Protein AF-A0AAW4VJW9-F1 (afdb_monomer_lite)

pLDDT: mean 80.72, std 11.01, range [52.75, 93.06]

Foldseek 3Di:
DVCVVPPPPDDDDDDPVPDPQPCPVCVPDPPSPDDGDCPDDDDDDDPVRVVVVVVVVVVVVVVVVVVVVVVVD

Organism: NCBI:txid1982626

Secondary structure (DSSP, 8-state):
-THHHHTTTT-----TTT-----HHHHH-TT--------S--PPPPHHHHHHHHHHHHHHHHHHHHHHHHTT-

InterPro domains:
  IPR017896 4Fe-4S ferredoxin-type, iron-sulphur binding domain [PF00037] (13-35)
  IPR017896 4Fe-4S ferredoxin-type, iron-sulphur binding domain [PS51379] (10-39)

Sequence (73 aa):
METSRCLGCGAARVDENICIGCGLCTTRCHFDAISLSRDHDAFGATYEQLVPAVLKEVGRKTGRSLISKLKKD

Radius of gyration: 20.89 Å; chains: 1; bounding box: 44×31×54 Å

Structure (mmCIF, N/CA/C/O backbone):
data_AF-A0AAW4VJW9-F1
#
_entry.id   AF-A0AAW4VJW9-F1
#
loop_
_atom_site.group_PDB
_atom_site.id
_atom_site.type_symbol
_atom_site.label_atom_id
_atom_site.label_alt_id
_atom_site.label_comp_id
_atom_site.label_asym_id
_atom_site.label_entity_id
_atom_site.label_seq_id
_atom_site.pdbx_PDB_ins_code
_atom_site.Cartn_x
_atom_site.Cartn_y
_atom_site.Cartn_z
_atom_site.occupancy
_atom_site.B_iso_or_equiv
_atom_site.auth_seq_id
_atom_site.auth_comp_id
_atom_site.auth_asym_id
_atom_site.auth_atom_id
_atom_site.pdbx_PDB_model_num
ATOM 1 N N . MET A 1 1 ? -6.475 -9.224 -30.057 1.00 52.75 1 MET A N 1
ATOM 2 C CA . MET A 1 1 ? -5.769 -8.609 -28.914 1.00 52.75 1 MET A CA 1
ATOM 3 C C . MET A 1 1 ? -5.701 -9.663 -27.817 1.00 52.75 1 MET A C 1
ATOM 5 O O . MET A 1 1 ? -6.745 -10.158 -27.418 1.00 52.75 1 MET A O 1
ATOM 9 N N . GLU A 1 2 ? -4.501 -10.083 -27.415 1.00 60.53 2 GLU A N 1
ATOM 10 C CA . GLU A 1 2 ? -4.269 -11.245 -26.524 1.00 60.53 2 GLU A CA 1
ATOM 11 C C . GLU A 1 2 ? -4.881 -11.070 -25.114 1.00 60.53 2 GLU A C 1
ATOM 13 O O . GLU A 1 2 ? -5.180 -12.031 -24.408 1.00 60.53 2 GLU A O 1
ATOM 18 N N . THR A 1 3 ? -5.175 -9.827 -24.732 1.00 56.12 3 THR A N 1
ATOM 19 C CA . THR A 1 3 ? -5.794 -9.458 -23.453 1.00 56.12 3 THR A CA 1
ATOM 20 C C . THR A 1 3 ? -7.205 -10.030 -23.280 1.00 56.12 3 THR A C 1
ATOM 22 O O . THR A 1 3 ? -7.546 -10.480 -22.190 1.00 56.12 3 THR A O 1
ATOM 25 N N . SER A 1 4 ? -8.015 -10.111 -24.340 1.00 58.50 4 SER A N 1
ATOM 26 C CA . SER A 1 4 ? -9.388 -10.644 -24.276 1.00 58.50 4 SER A CA 1
ATOM 27 C C . SER A 1 4 ? -9.436 -12.165 -24.079 1.00 58.50 4 SER A C 1
ATOM 29 O O . SER A 1 4 ? -10.402 -12.684 -23.527 1.00 58.50 4 SER A O 1
ATOM 31 N N . ARG A 1 5 ? -8.395 -12.881 -24.528 1.00 59.00 5 ARG A N 1
ATOM 32 C CA . ARG A 1 5 ? -8.313 -14.349 -24.477 1.00 59.00 5 ARG A CA 1
ATOM 33 C C . ARG A 1 5 ? -7.830 -14.855 -23.115 1.00 59.00 5 ARG A C 1
ATOM 35 O O . ARG A 1 5 ? -8.281 -15.904 -22.669 1.00 59.00 5 ARG A O 1
ATOM 42 N N . CYS A 1 6 ? -6.956 -14.096 -22.447 1.00 61.34 6 CYS A N 1
ATOM 43 C CA . CYS A 1 6 ? -6.361 -14.467 -21.157 1.00 61.34 6 CYS A CA 1
ATOM 44 C C . CYS A 1 6 ? -7.120 -13.917 -19.933 1.00 61.34 6 CYS A C 1
ATOM 46 O O . CYS A 1 6 ? -7.076 -14.523 -18.867 1.00 61.34 6 CYS A O 1
ATOM 48 N N . LEU A 1 7 ? -7.840 -12.794 -20.056 1.00 61.41 7 LEU A N 1
ATOM 49 C CA . LEU A 1 7 ? -8.508 -12.139 -18.915 1.00 61.41 7 LEU A CA 1
ATOM 50 C C . LEU A 1 7 ? -9.956 -12.602 -18.674 1.00 61.41 7 LEU A C 1
ATOM 52 O O . LEU A 1 7 ? -10.621 -12.067 -17.790 1.00 61.41 7 LEU A O 1
ATOM 56 N N . GLY A 1 8 ? -10.437 -13.617 -19.400 1.00 58.66 8 GLY A N 1
ATOM 57 C CA . GLY A 1 8 ? -11.806 -14.139 -19.280 1.00 58.66 8 GLY A CA 1
ATOM 58 C C . GLY A 1 8 ? -12.171 -14.731 -17.907 1.00 58.66 8 GLY A C 1
ATOM 59 O O . GLY A 1 8 ? -13.353 -14.914 -17.634 1.00 58.66 8 GLY A O 1
ATOM 60 N N . CYS A 1 9 ? -11.192 -14.999 -17.029 1.00 59.75 9 CYS A N 1
ATOM 61 C CA . CYS A 1 9 ? -11.417 -15.546 -15.681 1.00 59.75 9 CYS A CA 1
ATOM 62 C C . CYS A 1 9 ? -10.500 -14.986 -14.568 1.00 59.75 9 CYS A C 1
ATOM 64 O O . CYS A 1 9 ? -10.591 -15.453 -13.436 1.00 59.75 9 CYS A O 1
ATOM 66 N N . GLY A 1 10 ? -9.596 -14.036 -14.858 1.00 68.44 10 GLY A N 1
ATOM 67 C CA . GLY A 1 10 ? -8.455 -13.729 -13.971 1.00 68.44 10 GLY A CA 1
ATOM 68 C C . GLY A 1 10 ? -7.967 -12.278 -13.963 1.00 68.44 10 GLY A C 1
ATOM 69 O O . GLY A 1 10 ? -6.800 -12.033 -13.667 1.00 68.44 10 GLY A O 1
ATOM 70 N N . ALA A 1 11 ? -8.819 -11.309 -14.306 1.00 75.94 11 ALA A N 1
ATOM 71 C CA . ALA A 1 11 ? -8.455 -9.898 -14.197 1.00 75.94 11 ALA A CA 1
ATOM 72 C C . ALA A 1 11 ? -8.352 -9.479 -12.720 1.00 75.94 11 ALA A C 1
ATOM 74 O O . ALA A 1 11 ? -9.354 -9.465 -12.002 1.00 75.94 11 ALA A O 1
ATOM 75 N N . ALA A 1 12 ? -7.148 -9.119 -12.271 1.00 80.31 12 ALA A N 1
ATOM 76 C CA . ALA A 1 12 ? -6.950 -8.536 -10.950 1.00 80.31 12 ALA A CA 1
ATOM 77 C C . ALA A 1 12 ? -7.595 -7.142 -10.901 1.00 80.31 12 ALA A C 1
ATOM 79 O O . ALA A 1 12 ? -7.343 -6.303 -11.766 1.00 80.31 12 ALA A O 1
ATOM 80 N N . ARG A 1 13 ? -8.433 -6.899 -9.890 1.00 85.94 13 ARG A N 1
ATOM 81 C CA . ARG A 1 13 ? -9.025 -5.587 -9.613 1.00 85.94 13 ARG A CA 1
ATOM 82 C C . ARG A 1 13 ? -8.705 -5.161 -8.192 1.00 85.94 13 ARG A C 1
ATOM 84 O O . ARG A 1 13 ? -8.665 -5.992 -7.288 1.00 85.94 13 ARG A O 1
ATOM 91 N N . VAL A 1 14 ? -8.501 -3.864 -8.021 1.00 89.25 14 VAL A N 1
ATOM 92 C CA . VAL A 1 14 ? -8.359 -3.227 -6.714 1.00 89.25 14 VAL A CA 1
ATOM 93 C C . VAL A 1 14 ? -9.713 -2.630 -6.350 1.00 89.25 14 VAL A C 1
ATOM 95 O O . VAL A 1 14 ? -10.318 -1.946 -7.169 1.00 89.25 14 VAL A O 1
ATOM 98 N N . ASP A 1 15 ? -10.195 -2.912 -5.143 1.00 92.56 15 ASP A N 1
ATOM 99 C CA . ASP A 1 15 ? -11.276 -2.143 -4.528 1.00 92.56 15 ASP A CA 1
ATOM 100 C C . ASP A 1 15 ? -10.632 -1.094 -3.616 1.00 92.56 15 ASP A C 1
ATOM 102 O O . ASP A 1 15 ? -9.913 -1.412 -2.665 1.00 92.56 15 ASP A O 1
ATOM 106 N N . GLU A 1 16 ? -10.837 0.172 -3.960 1.00 88.62 16 GLU A N 1
ATOM 107 C CA . GLU A 1 16 ? -10.210 1.314 -3.296 1.00 88.62 16 GLU A CA 1
ATOM 108 C C . GLU A 1 16 ? -10.714 1.497 -1.859 1.00 88.62 16 GLU A C 1
ATOM 110 O O . GLU A 1 16 ? -9.982 2.017 -1.024 1.00 88.62 16 GLU A O 1
ATOM 115 N N . ASN A 1 17 ? -11.909 0.994 -1.525 1.00 89.25 17 ASN A N 1
ATOM 116 C CA . ASN A 1 17 ? -12.453 1.096 -0.167 1.00 89.25 17 ASN A CA 1
ATOM 117 C C . ASN A 1 17 ? -11.758 0.151 0.823 1.00 89.25 17 ASN A C 1
ATOM 119 O O . ASN A 1 17 ? -11.826 0.364 2.033 1.00 89.25 17 ASN A O 1
ATOM 123 N N . ILE A 1 18 ? -11.121 -0.910 0.319 1.00 87.44 18 ILE A N 1
ATOM 124 C CA . ILE A 1 18 ? -10.408 -1.909 1.131 1.00 87.44 18 ILE A CA 1
ATOM 125 C C . ILE A 1 18 ? -8.887 -1.803 0.992 1.00 87.44 18 ILE A C 1
ATOM 127 O O . ILE A 1 18 ? -8.152 -2.334 1.826 1.00 87.44 18 ILE A O 1
ATOM 131 N N . CYS A 1 19 ? -8.398 -1.170 -0.075 1.00 89.94 19 CYS A N 1
ATOM 132 C CA . CYS A 1 19 ? -6.975 -1.028 -0.333 1.00 89.94 19 CYS A CA 1
ATOM 133 C C . CYS A 1 19 ? -6.335 -0.110 0.714 1.00 89.94 19 CYS A C 1
ATOM 135 O O . CYS A 1 19 ? -6.633 1.075 0.783 1.00 89.94 19 CYS A O 1
ATOM 137 N N . ILE A 1 20 ? -5.400 -0.647 1.499 1.00 87.88 20 ILE A N 1
ATOM 138 C CA . ILE A 1 20 ? -4.654 0.124 2.510 1.00 87.88 20 ILE A CA 1
ATOM 139 C C . ILE A 1 20 ? -3.319 0.680 1.991 1.00 87.88 20 ILE A C 1
ATOM 141 O O . ILE A 1 20 ? -2.527 1.202 2.768 1.00 87.88 20 ILE A O 1
ATOM 145 N N . GLY A 1 21 ? -3.008 0.491 0.704 1.00 90.00 21 GLY A N 1
ATOM 146 C CA . GLY A 1 21 ? -1.746 0.957 0.120 1.00 90.00 21 GLY A CA 1
ATOM 147 C C . GLY A 1 21 ? -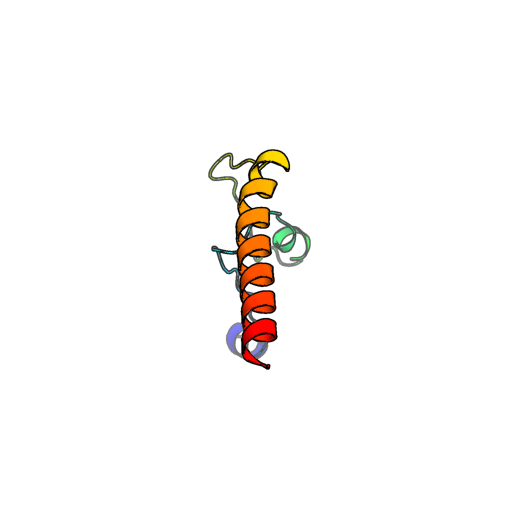0.496 0.198 0.591 1.00 90.00 21 GLY A C 1
ATOM 148 O O . GLY A 1 21 ? 0.583 0.775 0.658 1.00 90.00 21 GLY A O 1
ATOM 149 N N . CYS A 1 22 ? -0.598 -1.099 0.910 1.00 90.88 22 CYS A N 1
ATOM 150 C CA . CYS A 1 22 ? 0.542 -1.885 1.412 1.00 90.88 22 CYS A CA 1
ATOM 151 C C . CYS A 1 22 ? 1.633 -2.194 0.366 1.00 90.88 22 CYS A C 1
ATOM 153 O O . CYS A 1 22 ? 2.717 -2.637 0.733 1.00 90.88 22 CYS A O 1
ATOM 155 N N . GLY A 1 23 ? 1.351 -2.033 -0.932 1.00 91.69 23 GLY A N 1
ATOM 156 C CA . GLY A 1 23 ? 2.321 -2.277 -2.011 1.00 91.69 23 GLY A CA 1
ATOM 157 C C . GLY A 1 23 ? 2.640 -3.751 -2.299 1.00 91.69 23 GLY A C 1
ATOM 158 O O . GLY A 1 23 ? 3.491 -4.052 -3.131 1.00 91.69 23 GLY A O 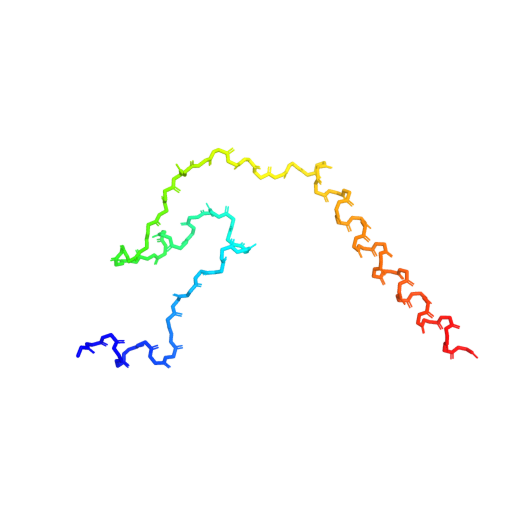1
ATOM 159 N N . LEU A 1 24 ? 1.953 -4.715 -1.676 1.00 93.00 24 LEU A N 1
ATOM 160 C CA . LEU A 1 24 ? 2.218 -6.134 -1.950 1.00 93.00 24 LEU A CA 1
ATOM 161 C C . LEU A 1 24 ? 1.899 -6.518 -3.408 1.00 93.00 24 LEU A C 1
ATOM 163 O O . LEU A 1 24 ? 2.544 -7.392 -3.979 1.00 93.00 24 LEU A O 1
ATOM 167 N N . CYS A 1 25 ? 0.928 -5.851 -4.032 1.00 92.69 25 CYS A N 1
ATOM 168 C CA . CYS A 1 25 ? 0.575 -6.080 -5.431 1.00 92.69 25 CYS A CA 1
ATOM 169 C C . CYS A 1 25 ? 1.701 -5.699 -6.406 1.00 92.69 25 CYS A C 1
ATOM 171 O O . CYS A 1 25 ? 1.926 -6.437 -7.362 1.00 92.69 25 CYS A O 1
ATOM 173 N N . THR A 1 26 ? 2.436 -4.609 -6.150 1.00 92.94 26 THR A N 1
ATOM 174 C CA . THR A 1 26 ? 3.533 -4.157 -7.024 1.00 92.94 26 THR A CA 1
ATOM 175 C C . THR A 1 26 ? 4.722 -5.110 -6.940 1.00 92.94 26 THR A C 1
ATOM 177 O O . THR A 1 26 ? 5.264 -5.509 -7.961 1.00 92.94 26 THR A O 1
ATOM 180 N N . THR A 1 27 ? 5.055 -5.596 -5.740 1.00 93.06 27 THR A N 1
ATOM 181 C CA . THR A 1 27 ? 6.158 -6.561 -5.548 1.00 93.06 27 THR A CA 1
ATOM 182 C C . THR A 1 27 ? 5.870 -7.944 -6.136 1.00 93.06 27 THR A C 1
ATOM 184 O O . THR A 1 27 ? 6.787 -8.650 -6.550 1.00 93.06 27 THR A O 1
ATOM 187 N N . ARG A 1 28 ? 4.597 -8.350 -6.186 1.00 90.12 28 ARG A N 1
ATOM 188 C CA . ARG A 1 28 ? 4.166 -9.619 -6.791 1.00 90.12 28 ARG A CA 1
ATOM 189 C C . ARG A 1 28 ? 4.076 -9.552 -8.315 1.00 90.12 28 ARG A C 1
ATOM 191 O O . ARG A 1 28 ? 4.034 -10.600 -8.957 1.00 90.12 28 ARG A O 1
ATOM 198 N N . CYS A 1 29 ? 4.000 -8.359 -8.900 1.00 88.44 29 CYS A N 1
ATOM 199 C CA . CYS A 1 29 ? 3.827 -8.204 -10.335 1.00 88.44 29 CYS A CA 1
ATOM 200 C C . CYS A 1 29 ? 5.175 -8.286 -11.065 1.00 88.44 29 CYS A C 1
ATOM 202 O O . CYS A 1 29 ?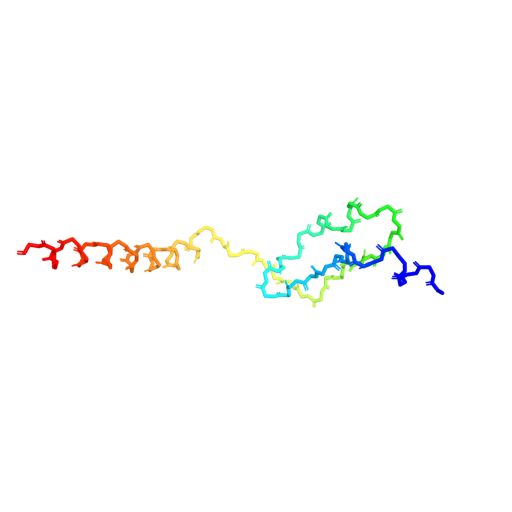 5.969 -7.357 -11.031 1.00 88.44 29 CYS A O 1
ATOM 204 N N . HIS A 1 30 ? 5.416 -9.378 -11.791 1.00 88.44 30 HIS A N 1
ATOM 205 C CA . HIS A 1 30 ? 6.641 -9.553 -12.587 1.00 88.44 30 HIS A CA 1
ATOM 206 C C . HIS A 1 30 ? 6.671 -8.744 -13.893 1.00 88.44 30 HIS A C 1
ATOM 208 O O . HIS A 1 30 ? 7.702 -8.691 -14.557 1.00 88.44 30 HIS A O 1
ATOM 214 N N . PHE A 1 31 ? 5.538 -8.155 -14.275 1.00 89.00 31 PHE A N 1
ATOM 215 C CA . PHE A 1 31 ? 5.353 -7.450 -15.546 1.00 89.00 31 PHE A CA 1
ATOM 216 C C . PHE A 1 31 ? 5.234 -5.935 -15.373 1.00 89.00 31 PHE A C 1
ATOM 218 O O . PHE A 1 31 ? 4.940 -5.249 -16.346 1.00 89.00 31 PHE A O 1
ATOM 225 N N . ASP A 1 32 ? 5.388 -5.442 -14.141 1.00 86.69 32 ASP A N 1
ATOM 226 C CA . ASP A 1 32 ? 5.232 -4.026 -13.790 1.00 86.69 32 ASP A CA 1
ATOM 227 C C . ASP A 1 32 ? 3.893 -3.419 -14.264 1.00 86.69 32 ASP A C 1
ATOM 229 O O . ASP A 1 32 ? 3.782 -2.260 -14.647 1.00 86.69 32 ASP A O 1
ATOM 233 N N . ALA A 1 33 ? 2.835 -4.238 -14.266 1.00 89.31 33 ALA A N 1
ATOM 234 C CA . ALA A 1 33 ? 1.509 -3.846 -14.744 1.00 89.31 33 ALA A CA 1
ATOM 235 C C . ALA A 1 33 ? 0.740 -2.951 -13.752 1.00 89.31 33 ALA A C 1
ATOM 237 O O . ALA A 1 33 ? -0.346 -2.471 -14.071 1.00 89.31 33 ALA A O 1
ATOM 238 N N . ILE A 1 34 ? 1.261 -2.769 -12.534 1.00 90.00 34 ILE A N 1
ATOM 239 C CA . ILE A 1 34 ? 0.659 -1.964 -11.469 1.00 90.00 34 ILE A CA 1
ATOM 240 C C . ILE A 1 34 ? 1.746 -1.206 -10.706 1.00 90.00 34 ILE A C 1
ATOM 242 O O . ILE A 1 34 ? 2.745 -1.790 -10.297 1.00 90.00 34 ILE A O 1
ATOM 246 N N . SER A 1 35 ? 1.499 0.078 -10.449 1.00 90.75 35 SER A N 1
ATOM 247 C CA . SER A 1 35 ? 2.370 0.972 -9.684 1.00 90.75 35 SER A CA 1
ATOM 248 C C . SER A 1 35 ? 1.598 1.625 -8.539 1.00 90.75 35 SER A C 1
ATOM 250 O O . SER A 1 35 ? 0.401 1.876 -8.663 1.00 90.75 35 SER A O 1
ATOM 252 N N . LEU A 1 36 ? 2.282 1.930 -7.435 1.00 90.88 36 LEU A N 1
ATOM 253 C CA . LEU A 1 36 ? 1.701 2.629 -6.289 1.00 90.88 36 LEU A CA 1
ATOM 254 C C . LEU A 1 36 ? 2.478 3.926 -6.035 1.00 90.88 36 LEU A C 1
ATOM 256 O O . LEU A 1 36 ? 3.677 3.877 -5.758 1.00 90.88 36 LEU A O 1
ATOM 260 N N . SER A 1 37 ? 1.799 5.069 -6.125 1.00 88.81 37 SER A N 1
ATOM 261 C CA . SER A 1 37 ? 2.312 6.391 -5.748 1.00 88.81 37 SER A CA 1
ATOM 262 C C . SER A 1 37 ? 1.852 6.767 -4.340 1.00 88.81 37 SER A C 1
ATOM 264 O O . SER A 1 37 ? 0.780 6.364 -3.890 1.00 88.81 37 SER A O 1
ATOM 266 N N . ARG A 1 38 ? 2.672 7.539 -3.618 1.00 84.19 38 ARG A N 1
ATOM 267 C CA . ARG A 1 38 ? 2.274 8.141 -2.338 1.00 84.19 38 ARG A CA 1
ATOM 268 C C . ARG A 1 38 ? 1.726 9.534 -2.616 1.00 84.19 38 ARG A C 1
ATOM 270 O O . ARG A 1 38 ? 2.503 10.465 -2.791 1.00 84.19 38 ARG A O 1
ATOM 277 N N . ASP A 1 39 ? 0.403 9.650 -2.660 1.00 83.25 39 ASP A N 1
ATOM 278 C CA . ASP A 1 39 ? -0.278 10.931 -2.898 1.00 83.25 39 ASP A CA 1
ATOM 279 C C . ASP A 1 39 ? -0.558 11.718 -1.604 1.00 83.25 39 ASP A C 1
ATOM 281 O O . ASP A 1 39 ? -0.764 12.927 -1.640 1.00 83.25 39 ASP A O 1
ATOM 285 N N . HIS A 1 40 ? -0.559 11.050 -0.446 1.00 77.62 40 HIS A N 1
ATOM 286 C CA . HIS A 1 40 ? -0.794 11.664 0.864 1.00 77.62 40 HIS A CA 1
ATOM 287 C C . HIS A 1 40 ? -0.188 10.820 1.995 1.00 77.62 40 HIS A C 1
ATOM 289 O O . HIS A 1 40 ? -0.130 9.590 1.914 1.00 77.62 40 HIS A O 1
ATOM 295 N N . ASP A 1 41 ? 0.242 11.479 3.073 1.00 73.56 41 ASP A N 1
ATOM 296 C CA . ASP A 1 41 ? 0.752 10.820 4.276 1.00 73.56 41 ASP A CA 1
ATOM 297 C C . ASP A 1 41 ? -0.408 10.356 5.169 1.00 73.56 41 ASP A 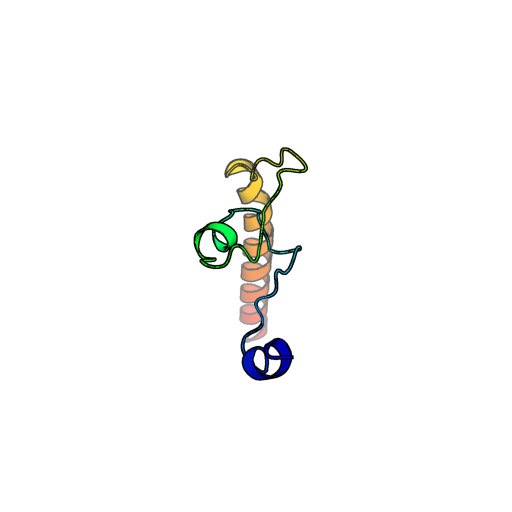C 1
ATOM 299 O O . ASP A 1 41 ? -0.803 11.023 6.125 1.00 73.56 41 ASP A O 1
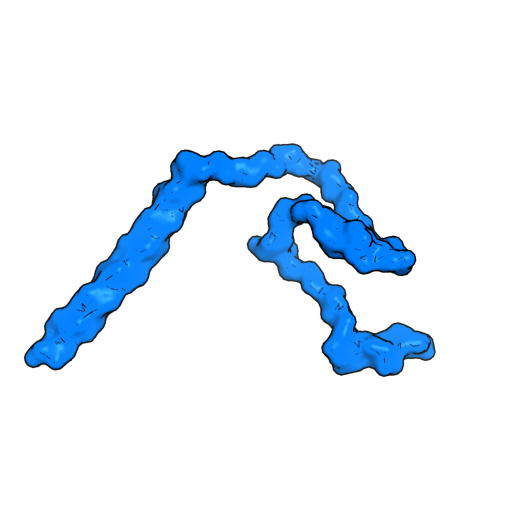ATOM 303 N N . ALA A 1 42 ? -0.973 9.192 4.851 1.00 69.56 42 ALA A N 1
ATOM 304 C CA . ALA A 1 42 ? -1.900 8.495 5.736 1.00 69.56 42 ALA A CA 1
ATOM 305 C C . ALA A 1 42 ? -1.125 7.522 6.641 1.00 69.56 42 ALA A C 1
ATOM 307 O O . ALA A 1 42 ? -0.618 6.496 6.186 1.00 69.56 42 ALA A O 1
ATOM 308 N N . PHE A 1 43 ? -1.035 7.828 7.937 1.00 67.25 43 PHE A N 1
ATOM 309 C CA . PHE A 1 43 ? -0.612 6.844 8.934 1.00 67.25 43 PHE A CA 1
ATOM 310 C C . PHE A 1 43 ? -1.788 5.918 9.254 1.00 67.25 43 PHE A C 1
ATOM 312 O O . PHE A 1 43 ? -2.898 6.382 9.518 1.00 67.25 43 PHE A O 1
ATOM 319 N N . GLY A 1 44 ? -1.548 4.603 9.234 1.00 66.69 44 GLY A N 1
ATOM 320 C CA . GLY A 1 44 ? -2.520 3.635 9.737 1.00 66.69 44 GLY A CA 1
ATOM 321 C C . GLY A 1 44 ? -2.911 3.990 11.172 1.00 66.69 44 GLY A C 1
ATOM 322 O O . GLY A 1 44 ? -2.053 4.384 11.962 1.00 66.69 44 GLY A O 1
ATOM 323 N N . ALA A 1 45 ? -4.202 3.883 11.493 1.00 70.50 45 ALA A N 1
ATOM 324 C CA . ALA A 1 45 ? -4.704 4.168 12.832 1.00 70.50 45 ALA A CA 1
ATOM 325 C C . ALA A 1 45 ? -3.899 3.378 13.876 1.00 70.50 45 ALA A C 1
ATOM 327 O O . ALA A 1 45 ? -3.677 2.173 13.710 1.00 70.50 45 ALA A O 1
ATOM 328 N N . THR A 1 46 ? -3.456 4.042 14.946 1.00 77.44 46 THR A N 1
ATOM 329 C CA . THR A 1 46 ? -2.772 3.341 16.036 1.00 77.44 46 THR A CA 1
ATOM 330 C C . THR A 1 46 ? -3.737 2.360 16.693 1.00 77.44 46 THR A C 1
ATOM 332 O O . THR A 1 46 ? -4.963 2.494 16.592 1.00 77.44 46 THR A O 1
ATOM 335 N N . TYR A 1 47 ? -3.200 1.348 17.378 1.00 76.00 47 TYR A N 1
ATOM 336 C CA . TYR A 1 47 ? -4.034 0.364 18.066 1.00 76.00 47 TYR A CA 1
ATOM 337 C C . TYR A 1 47 ? -5.046 1.046 19.003 1.00 76.00 47 TYR A C 1
ATOM 339 O O . TYR A 1 47 ? -6.210 0.648 19.031 1.00 76.00 47 TYR A O 1
ATOM 347 N N . GLU A 1 48 ? -4.659 2.134 19.680 1.00 79.81 48 GLU A N 1
ATOM 348 C CA . GLU A 1 48 ? -5.573 2.891 20.543 1.00 79.81 48 GLU A CA 1
ATOM 349 C C . GLU A 1 48 ? -6.766 3.493 19.787 1.00 79.81 48 GLU A C 1
ATOM 351 O O . GLU A 1 48 ? -7.866 3.559 20.333 1.00 79.81 48 GLU A O 1
ATOM 356 N N . GLN A 1 49 ? -6.583 3.893 18.527 1.00 77.31 49 GLN A N 1
ATOM 357 C CA . GLN A 1 49 ? -7.648 4.444 17.686 1.00 77.31 49 GLN A CA 1
ATOM 358 C C . GLN A 1 49 ? -8.561 3.354 17.103 1.00 77.31 49 GLN A C 1
ATOM 360 O O . GLN A 1 49 ? -9.739 3.604 16.842 1.00 77.31 49 GLN A O 1
ATOM 365 N N . LEU A 1 50 ? -8.050 2.131 16.928 1.00 81.81 50 LEU A N 1
ATOM 366 C CA . LEU A 1 50 ? -8.815 1.003 16.392 1.00 81.81 50 LEU A CA 1
ATOM 367 C C . LEU A 1 50 ? -9.765 0.387 17.434 1.00 81.81 50 LEU A C 1
ATOM 369 O O . LEU A 1 50 ? -10.895 0.015 17.106 1.00 81.81 50 LEU A O 1
ATOM 373 N N . VAL A 1 51 ? -9.329 0.300 18.695 1.00 84.94 51 VAL A N 1
ATOM 374 C CA . VAL A 1 51 ? -10.091 -0.297 19.808 1.00 84.94 51 VAL A CA 1
ATOM 375 C C . VAL A 1 51 ? -11.531 0.232 19.929 1.00 84.94 51 VAL A C 1
ATOM 377 O O . VAL A 1 51 ? -12.442 -0.600 19.974 1.00 84.94 51 VAL A O 1
ATOM 380 N N . PRO A 1 52 ? -11.809 1.552 19.949 1.00 84.19 52 PRO A N 1
ATOM 381 C CA . PRO A 1 52 ? -13.180 2.048 20.090 1.00 84.19 52 PRO A CA 1
ATOM 382 C C . PRO A 1 52 ? -14.084 1.665 18.908 1.00 84.19 52 PRO A C 1
ATOM 384 O O . PRO A 1 52 ? -15.259 1.347 19.111 1.00 84.19 52 PRO A O 1
ATOM 387 N N . ALA A 1 53 ? -13.548 1.633 17.683 1.00 82.75 53 ALA A N 1
ATOM 388 C CA . ALA A 1 53 ? -14.302 1.213 16.503 1.00 82.75 53 ALA A CA 1
ATOM 389 C C . ALA A 1 53 ? -14.653 -0.285 16.561 1.00 82.75 53 ALA A C 1
ATOM 391 O O . ALA A 1 53 ? -15.801 -0.671 16.321 1.00 82.75 53 ALA A O 1
ATOM 392 N N . VAL A 1 54 ? -13.690 -1.125 16.953 1.00 85.75 54 VAL A N 1
ATOM 393 C CA . VAL A 1 54 ? -13.886 -2.576 17.093 1.00 85.75 54 VAL A CA 1
ATOM 394 C C . VAL A 1 54 ? -14.849 -2.896 18.236 1.00 85.75 54 VAL A C 1
ATOM 396 O O . VAL A 1 54 ? -15.755 -3.712 18.061 1.00 85.75 54 VAL A O 1
ATOM 399 N N . LEU A 1 55 ? -14.719 -2.226 19.386 1.00 86.75 55 LEU A N 1
ATOM 400 C CA . LEU A 1 55 ? -15.565 -2.461 20.558 1.00 86.75 55 LEU A CA 1
ATOM 401 C C . LEU A 1 55 ? -17.047 -2.197 20.260 1.00 86.75 55 LEU A C 1
ATOM 403 O O . LEU A 1 55 ? -17.905 -2.963 20.699 1.00 86.75 55 LEU A O 1
ATOM 407 N N . LYS A 1 56 ? -17.357 -1.164 19.466 1.00 87.44 56 LYS A N 1
ATOM 408 C CA . LYS A 1 56 ? -18.731 -0.855 19.041 1.00 87.44 56 LYS A CA 1
ATOM 409 C C . LYS A 1 56 ? -19.340 -1.981 18.203 1.00 87.44 56 LYS A C 1
ATOM 411 O O . LYS A 1 56 ? -20.474 -2.393 18.458 1.00 87.44 56 LYS A O 1
ATOM 416 N N . GLU A 1 57 ? -18.603 -2.498 17.220 1.00 85.94 57 GLU A N 1
ATOM 417 C CA . GLU A 1 57 ? -19.086 -3.604 16.382 1.00 85.94 57 GLU A CA 1
ATOM 418 C C . GLU A 1 57 ? -19.201 -4.917 17.161 1.00 85.94 57 GLU A C 1
ATOM 420 O O . GLU A 1 57 ? -20.204 -5.623 17.029 1.00 85.94 57 GLU A O 1
ATOM 425 N N . VAL A 1 58 ? -18.225 -5.231 18.019 1.00 87.56 58 VAL A N 1
ATOM 426 C CA . VAL A 1 58 ? -18.286 -6.409 18.899 1.00 87.56 58 VAL A CA 1
ATOM 427 C C . VAL A 1 58 ? -19.477 -6.300 19.850 1.00 87.56 58 VAL A C 1
ATOM 429 O O . VAL A 1 58 ? -20.264 -7.239 19.945 1.00 87.56 58 VAL A O 1
ATOM 432 N N . GLY A 1 59 ? -19.679 -5.144 20.485 1.00 90.88 59 GLY A N 1
ATOM 433 C CA . GLY A 1 59 ? -20.825 -4.885 21.357 1.00 90.88 59 GLY A CA 1
ATOM 434 C C . GLY A 1 59 ? -22.159 -5.072 20.634 1.00 90.88 59 GLY A C 1
ATOM 435 O O . GLY A 1 59 ? -23.044 -5.763 21.141 1.00 90.88 59 GLY A O 1
ATOM 436 N N . ARG A 1 60 ? -22.291 -4.548 19.408 1.00 87.69 60 ARG A N 1
ATOM 437 C CA . ARG A 1 60 ? -23.499 -4.722 18.585 1.00 87.69 60 ARG A CA 1
ATOM 438 C C . ARG A 1 60 ? -23.757 -6.188 18.233 1.00 87.69 60 ARG A C 1
ATOM 440 O O . ARG A 1 60 ? -24.896 -6.646 18.338 1.00 87.69 60 ARG A O 1
ATOM 447 N N . LYS A 1 61 ? -22.724 -6.933 17.825 1.00 86.81 61 LYS A N 1
ATOM 448 C CA . LYS A 1 61 ? -22.837 -8.364 17.487 1.00 86.81 61 LYS A CA 1
ATOM 449 C C . LYS A 1 61 ? -23.214 -9.203 18.707 1.00 86.81 61 LYS A C 1
ATOM 451 O O . LYS A 1 61 ? -24.148 -10.000 18.627 1.00 86.81 61 LYS A O 1
ATOM 456 N N . THR A 1 62 ? -22.538 -8.993 19.833 1.00 84.94 62 THR A N 1
ATOM 457 C CA . THR A 1 62 ? -22.805 -9.712 21.086 1.00 84.94 62 THR A CA 1
ATOM 458 C C . THR A 1 62 ? -24.189 -9.377 21.633 1.00 84.94 62 THR A C 1
ATOM 460 O O . THR A 1 62 ? -24.934 -10.288 21.984 1.00 84.94 62 THR A O 1
ATOM 463 N N . GLY A 1 63 ? -24.591 -8.102 21.613 1.00 86.81 63 GLY A N 1
ATOM 464 C CA . GLY A 1 63 ? -25.930 -7.677 22.022 1.00 86.81 63 GLY A CA 1
ATOM 465 C C . GLY A 1 63 ? -27.029 -8.307 21.166 1.00 86.81 63 GLY A C 1
ATOM 466 O O . GLY A 1 63 ? -27.987 -8.864 21.696 1.00 86.81 63 GLY A O 1
ATOM 467 N N . ARG A 1 64 ? -26.861 -8.314 19.837 1.00 83.75 64 ARG A N 1
ATOM 468 C CA . ARG A 1 64 ? -27.816 -8.957 18.925 1.00 83.75 64 ARG A CA 1
ATOM 469 C C . ARG A 1 64 ? -27.898 -10.466 19.157 1.00 83.75 64 ARG A C 1
ATOM 471 O O . ARG A 1 64 ? -29.005 -10.9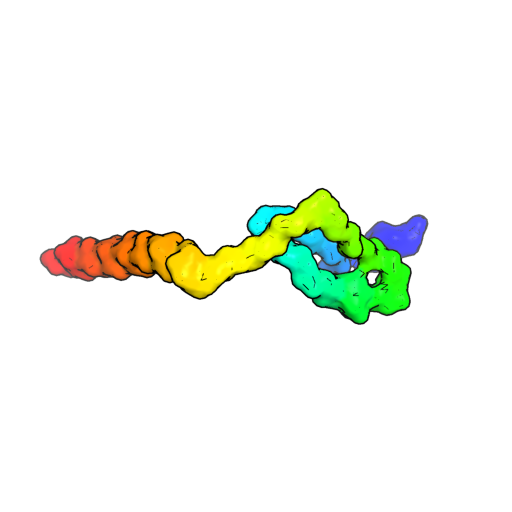89 19.176 1.00 83.75 64 ARG A O 1
ATOM 478 N N . SER A 1 65 ? -26.762 -11.130 19.395 1.00 81.38 65 SER A N 1
ATOM 479 C CA . SER A 1 65 ? -26.697 -12.560 19.735 1.00 81.38 65 SER A CA 1
ATOM 480 C C . SER A 1 65 ? -27.461 -12.880 21.025 1.00 81.38 65 SER A C 1
ATOM 482 O O . SER A 1 65 ? -28.254 -13.824 21.059 1.00 81.38 65 SER A O 1
ATOM 484 N N . LEU A 1 66 ? -27.294 -12.050 22.060 1.00 85.19 66 LEU A N 1
ATOM 485 C CA . LEU A 1 66 ? -27.980 -12.200 23.342 1.00 85.19 66 LEU A CA 1
ATOM 486 C C . LEU A 1 66 ? -29.500 -12.007 23.208 1.00 85.19 66 LEU A C 1
ATOM 488 O O . LEU A 1 66 ? -30.265 -12.827 23.704 1.00 85.19 66 LEU A O 1
ATOM 492 N N . ILE A 1 67 ? -29.942 -10.983 22.468 1.00 83.38 67 ILE A N 1
ATOM 493 C CA . ILE A 1 67 ? -31.368 -10.736 22.192 1.00 83.38 67 ILE A CA 1
ATOM 494 C C . ILE A 1 67 ? -31.991 -11.916 21.433 1.00 83.38 67 ILE A C 1
ATOM 496 O O . ILE A 1 67 ? -33.093 -12.347 21.760 1.00 83.38 67 ILE A O 1
ATOM 500 N N . SER A 1 68 ? -31.291 -12.475 20.441 1.00 81.31 68 SER A N 1
ATOM 501 C CA . SER A 1 68 ? -31.778 -13.664 19.730 1.00 81.31 68 SER A CA 1
ATOM 502 C C . SER A 1 68 ? -31.833 -14.925 20.599 1.00 81.31 68 SER A C 1
ATOM 504 O O . SER A 1 68 ? -32.639 -15.800 20.298 1.00 81.31 68 SER A O 1
ATOM 506 N N . LYS A 1 69 ? -31.029 -15.021 21.669 1.00 81.75 69 LYS A N 1
ATOM 507 C CA . LYS A 1 69 ? -31.164 -16.091 22.673 1.00 81.75 69 LYS A CA 1
ATOM 508 C C . LYS A 1 69 ? -32.382 -15.866 23.572 1.00 81.75 69 LYS A C 1
ATOM 510 O O . LYS A 1 69 ? -33.170 -16.784 23.715 1.00 81.75 69 LYS A O 1
ATOM 515 N N . LEU A 1 70 ? -32.583 -14.645 24.076 1.00 83.88 70 LEU A N 1
ATOM 516 C CA . LEU A 1 70 ? -33.715 -14.291 24.950 1.00 83.88 70 LEU A CA 1
ATOM 517 C C . LEU A 1 70 ? -35.091 -14.406 24.273 1.00 83.88 70 LEU A C 1
ATOM 519 O O . LEU A 1 70 ? -36.090 -14.574 24.953 1.00 83.88 70 LEU A O 1
ATOM 523 N N . LYS A 1 71 ? -35.161 -14.290 22.941 1.00 78.62 71 LYS A N 1
ATOM 524 C CA . LYS A 1 71 ? -36.412 -14.424 22.170 1.00 78.62 71 LYS A CA 1
ATOM 525 C C . LYS A 1 71 ? -36.778 -15.884 21.846 1.00 78.62 71 LYS A C 1
ATOM 527 O O . LYS A 1 71 ? -37.780 -16.112 21.175 1.00 78.62 71 LYS A O 1
ATOM 532 N N . LYS A 1 72 ? -35.926 -16.850 22.214 1.00 71.50 72 LYS A N 1
ATOM 533 C CA . LYS A 1 72 ? -36.114 -18.278 21.909 1.00 71.50 72 LYS A CA 1
ATOM 534 C C . LYS A 1 72 ? -36.731 -19.079 23.072 1.00 71.50 72 LYS A C 1
ATOM 536 O O . LYS A 1 72 ? -37.032 -20.252 22.861 1.00 71.50 72 LYS A O 1
ATOM 541 N N . ASP A 1 73 ? -36.948 -18.444 24.221 1.00 54.16 73 ASP A N 1
ATOM 542 C CA . ASP A 1 73 ? -37.778 -18.932 25.334 1.00 54.16 73 ASP A CA 1
ATOM 543 C C . ASP A 1 73 ? -39.192 -18.329 25.248 1.00 54.16 73 ASP A C 1
ATOM 545 O O . ASP A 1 73 ? -40.161 -19.043 25.592 1.00 54.16 73 ASP A O 1
#